Protein AF-A0A447PXS6-F1 (afdb_monomer_lite)

Structure (mmCIF, N/CA/C/O backbone):
data_AF-A0A447PXS6-F1
#
_entry.id   AF-A0A447PXS6-F1
#
loop_
_atom_site.group_PDB
_atom_site.id
_atom_site.type_symbol
_atom_site.label_atom_id
_atom_site.label_alt_id
_atom_site.label_comp_id
_atom_site.label_asym_id
_atom_site.label_entity_id
_atom_site.label_seq_id
_atom_site.pdbx_PDB_ins_code
_atom_site.Cartn_x
_atom_site.Cartn_y
_atom_site.Cartn_z
_atom_site.occupancy
_atom_site.B_iso_or_equiv
_atom_site.auth_seq_id
_atom_site.auth_comp_id
_atom_site.auth_asym_id
_atom_site.auth_atom_id
_atom_site.pdbx_PDB_model_num
ATOM 1 N N . MET A 1 1 ? 16.082 12.259 -19.838 1.00 52.84 1 MET A N 1
ATOM 2 C CA . MET A 1 1 ? 15.681 11.530 -18.610 1.00 52.84 1 MET A CA 1
ATOM 3 C C . MET A 1 1 ? 15.047 10.162 -18.925 1.00 52.84 1 MET A C 1
ATOM 5 O O . MET A 1 1 ? 13.913 9.926 -18.540 1.00 52.84 1 MET A O 1
ATOM 9 N N . LEU A 1 2 ? 15.738 9.233 -19.606 1.00 58.00 2 LEU A N 1
ATOM 10 C CA . LEU A 1 2 ? 15.174 7.890 -19.886 1.00 58.00 2 LEU A CA 1
ATOM 11 C C . LEU A 1 2 ? 16.193 6.727 -19.845 1.00 58.00 2 LEU A C 1
ATOM 13 O O . LEU A 1 2 ? 15.812 5.584 -20.060 1.00 58.00 2 LEU A O 1
ATOM 17 N N . THR A 1 3 ? 17.468 6.963 -19.523 1.00 55.66 3 THR A N 1
ATOM 18 C CA . THR A 1 3 ? 18.533 5.947 -19.669 1.00 55.66 3 THR A CA 1
ATOM 19 C C . THR A 1 3 ? 18.779 5.068 -18.436 1.00 55.66 3 THR A C 1
ATOM 21 O O . THR A 1 3 ? 19.463 4.056 -18.545 1.00 55.66 3 THR A O 1
ATOM 24 N N . TRP A 1 4 ? 18.211 5.400 -17.271 1.00 59.66 4 TRP A N 1
ATOM 25 C CA . TRP A 1 4 ? 18.519 4.709 -16.009 1.00 59.66 4 TRP A CA 1
ATOM 26 C C . TRP A 1 4 ? 17.776 3.381 -15.823 1.00 59.66 4 TRP A C 1
ATOM 28 O O . TRP A 1 4 ? 18.378 2.417 -15.365 1.00 59.66 4 TRP A O 1
ATOM 38 N N . ARG A 1 5 ? 16.501 3.285 -16.230 1.00 60.22 5 ARG A N 1
ATOM 39 C CA . ARG A 1 5 ? 15.690 2.062 -16.044 1.00 60.22 5 ARG A CA 1
ATOM 40 C C . ARG A 1 5 ? 16.266 0.840 -16.761 1.00 60.22 5 ARG A C 1
ATOM 42 O O . ARG A 1 5 ? 16.270 -0.242 -16.197 1.00 6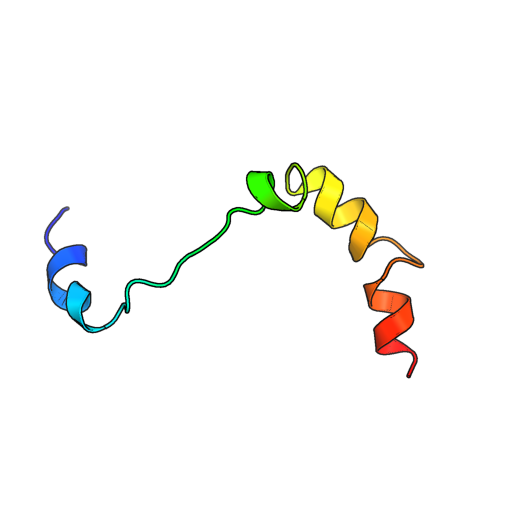0.22 5 ARG A O 1
ATOM 49 N N . LYS A 1 6 ? 16.806 1.022 -17.970 1.00 62.28 6 LYS A N 1
ATOM 50 C CA . LYS A 1 6 ? 17.339 -0.081 -18.785 1.00 62.28 6 LYS A CA 1
ATOM 51 C C . LYS A 1 6 ? 18.637 -0.671 -18.221 1.00 62.28 6 LYS A C 1
ATOM 53 O O . LYS A 1 6 ? 18.918 -1.836 -18.455 1.00 62.28 6 LYS A O 1
ATOM 58 N N . LYS A 1 7 ? 19.429 0.121 -17.487 1.00 66.31 7 LYS A N 1
ATOM 59 C CA . LYS A 1 7 ? 20.734 -0.310 -16.958 1.00 66.31 7 LYS A CA 1
ATOM 60 C C . LYS A 1 7 ? 20.615 -1.292 -15.782 1.00 66.31 7 LYS A C 1
ATOM 62 O O . LYS A 1 7 ? 21.582 -1.976 -15.482 1.00 66.31 7 LYS A O 1
ATOM 67 N N . TYR A 1 8 ? 19.449 -1.365 -15.141 1.00 69.94 8 TYR A N 1
ATOM 68 C CA . TYR A 1 8 ? 19.204 -2.219 -13.974 1.00 69.94 8 TYR A CA 1
ATOM 69 C C . TYR A 1 8 ? 18.084 -3.238 -14.210 1.00 69.94 8 TYR A C 1
ATOM 71 O O . TYR A 1 8 ? 17.594 -3.816 -13.250 1.00 69.94 8 TYR A O 1
ATOM 79 N N . ASP A 1 9 ? 17.676 -3.460 -15.463 1.00 64.50 9 ASP A N 1
ATOM 80 C CA . ASP A 1 9 ? 16.587 -4.389 -15.805 1.00 64.50 9 ASP A CA 1
ATOM 81 C C . ASP A 1 9 ? 16.875 -5.810 -15.281 1.00 64.50 9 ASP A C 1
ATOM 83 O O . ASP A 1 9 ? 16.006 -6.435 -14.681 1.00 64.50 9 ASP A O 1
ATOM 87 N N . ASP A 1 10 ? 18.136 -6.252 -15.359 1.00 75.00 10 ASP A N 1
ATOM 88 C CA . ASP A 1 10 ? 18.595 -7.554 -14.850 1.00 75.00 10 ASP A CA 1
ATOM 89 C C . ASP A 1 10 ? 18.569 -7.674 -13.313 1.00 75.00 10 ASP A C 1
ATOM 91 O O . ASP A 1 10 ? 18.613 -8.779 -12.775 1.00 75.00 10 ASP A O 1
ATOM 95 N N . ALA A 1 11 ? 18.492 -6.555 -12.584 1.00 78.75 11 ALA A N 1
ATOM 96 C CA . ALA A 1 11 ? 18.417 -6.554 -11.122 1.00 78.75 11 ALA A CA 1
ATOM 97 C C . ALA A 1 11 ? 16.979 -6.709 -10.595 1.00 78.75 11 ALA A C 1
ATOM 99 O O . ALA A 1 11 ? 16.792 -6.968 -9.405 1.00 78.75 11 ALA A O 1
ATOM 100 N N . PHE A 1 12 ? 15.965 -6.553 -11.453 1.00 74.81 12 PHE A N 1
ATOM 101 C CA . PHE A 1 12 ? 14.558 -6.629 -11.066 1.00 74.81 12 PHE A CA 1
ATOM 102 C C . PHE A 1 12 ? 13.897 -7.855 -11.704 1.00 74.81 12 PHE A C 1
ATOM 104 O O . PHE A 1 12 ? 13.411 -7.781 -12.836 1.00 74.81 12 PHE A O 1
ATOM 111 N N . PRO A 1 13 ? 13.837 -8.999 -10.996 1.00 77.62 13 PRO A N 1
ATOM 112 C CA . PRO A 1 13 ? 13.129 -10.163 -11.505 1.00 77.62 13 PRO A CA 1
ATOM 113 C C . PRO A 1 13 ? 11.659 -9.814 -11.760 1.00 77.62 13 PRO A C 1
ATOM 115 O O . PRO A 1 13 ? 11.022 -9.092 -10.988 1.00 77.62 13 PRO A O 1
ATOM 118 N N . LYS A 1 14 ? 11.101 -10.353 -12.848 1.00 75.81 14 LYS A N 1
ATOM 119 C CA . LYS A 1 14 ? 9.689 -10.172 -13.203 1.00 75.81 14 LYS A CA 1
ATOM 120 C C . LYS A 1 14 ? 8.810 -10.965 -12.239 1.00 75.81 14 LYS A C 1
ATOM 122 O O . LYS A 1 14 ? 8.469 -12.117 -12.4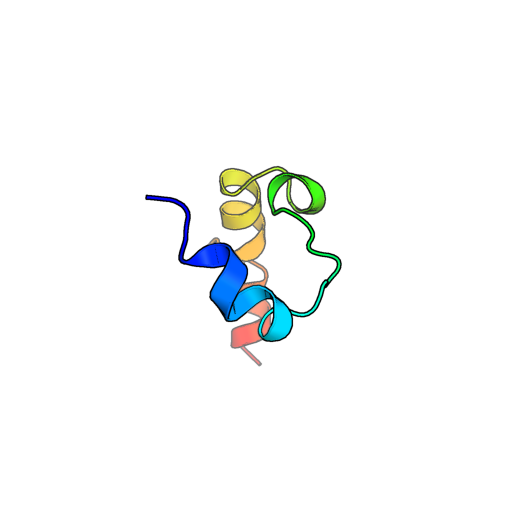92 1.00 75.81 14 LYS A O 1
ATOM 127 N N . LEU A 1 15 ? 8.468 -10.344 -11.118 1.00 80.94 15 LEU A N 1
ATOM 128 C CA . LEU A 1 15 ? 7.540 -10.888 -10.136 1.00 80.94 15 LEU A CA 1
ATOM 129 C C . LEU A 1 15 ? 6.108 -10.498 -10.504 1.00 80.94 15 LEU A C 1
ATOM 131 O O . LEU A 1 15 ? 5.852 -9.399 -11.000 1.00 80.94 15 LEU A O 1
ATOM 135 N N . LYS A 1 16 ? 5.159 -11.401 -10.241 1.00 78.12 16 LYS A N 1
ATOM 136 C CA . LYS A 1 16 ? 3.734 -11.087 -10.338 1.00 78.12 16 LYS A CA 1
ATOM 137 C C . LYS A 1 16 ? 3.359 -10.211 -9.145 1.00 78.12 16 LYS A C 1
ATOM 139 O O . LYS A 1 16 ? 3.104 -10.713 -8.054 1.00 78.12 16 LYS A O 1
ATOM 144 N N . LEU A 1 17 ? 3.390 -8.903 -9.360 1.00 81.00 17 LEU A N 1
ATOM 145 C CA . LEU A 1 17 ? 2.951 -7.915 -8.385 1.00 81.00 17 LEU A CA 1
ATOM 146 C C . LEU A 1 17 ? 1.432 -7.776 -8.471 1.00 81.00 17 LEU A C 1
ATOM 148 O O . LEU A 1 17 ? 0.861 -7.827 -9.558 1.00 81.00 17 LEU A O 1
ATOM 152 N N . PHE A 1 18 ? 0.797 -7.603 -7.323 1.00 84.94 18 PHE A N 1
ATOM 153 C CA . PHE A 1 18 ? -0.597 -7.197 -7.221 1.00 84.94 18 PHE A CA 1
ATOM 154 C C . PHE A 1 18 ? -0.641 -5.792 -6.636 1.00 84.94 18 PHE A C 1
ATOM 156 O O . PHE A 1 18 ? 0.217 -5.412 -5.832 1.00 84.94 18 PHE A O 1
ATOM 163 N N . THR A 1 19 ? -1.622 -5.006 -7.053 1.00 84.19 19 THR A N 1
ATOM 164 C CA . THR A 1 19 ? -1.817 -3.661 -6.517 1.00 84.19 19 THR A CA 1
ATOM 165 C C . THR A 1 19 ? -2.741 -3.686 -5.300 1.00 84.19 19 THR A C 1
ATOM 167 O O . THR A 1 19 ? -3.546 -4.597 -5.104 1.00 84.19 19 THR A O 1
ATOM 170 N N . ILE A 1 20 ? -2.622 -2.667 -4.449 1.00 79.75 20 ILE A N 1
ATOM 171 C CA . ILE A 1 20 ? -3.478 -2.518 -3.262 1.00 79.75 20 ILE A CA 1
ATOM 172 C C . ILE A 1 20 ? -4.936 -2.276 -3.649 1.00 79.75 20 ILE A C 1
ATOM 174 O O . ILE A 1 20 ? -5.837 -2.729 -2.948 1.00 7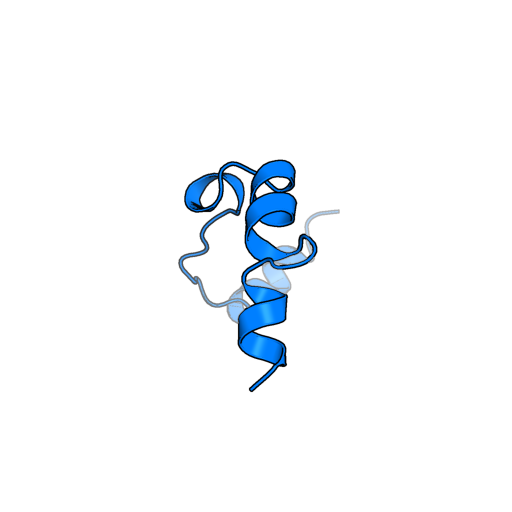9.75 20 ILE A O 1
ATOM 178 N N . ASP A 1 21 ? -5.180 -1.620 -4.780 1.00 77.06 21 ASP A N 1
ATOM 179 C CA . ASP A 1 21 ? -6.524 -1.483 -5.332 1.00 77.06 21 ASP A CA 1
ATOM 180 C C . ASP A 1 21 ? -7.131 -2.837 -5.714 1.00 77.06 21 ASP A C 1
ATOM 182 O O . ASP A 1 21 ? -8.274 -3.102 -5.350 1.00 77.06 21 ASP A O 1
ATOM 186 N N . GLU A 1 22 ? -6.363 -3.729 -6.348 1.00 79.62 22 GLU A N 1
ATOM 187 C CA . GLU A 1 22 ? -6.849 -5.059 -6.748 1.00 79.62 22 GLU A CA 1
ATOM 188 C C . GLU A 1 22 ? -7.183 -5.969 -5.561 1.00 79.62 22 GLU A C 1
ATOM 190 O O . GLU A 1 22 ? -8.146 -6.731 -5.627 1.00 79.62 22 GLU A O 1
ATOM 195 N N . VAL A 1 23 ? -6.393 -5.917 -4.485 1.00 82.81 23 VAL A N 1
ATOM 196 C CA . VAL A 1 23 ? -6.534 -6.865 -3.364 1.00 82.81 23 VAL A CA 1
ATOM 197 C C . VAL A 1 23 ? -7.353 -6.294 -2.209 1.00 82.81 23 VAL A C 1
ATOM 199 O O . VAL A 1 23 ? -8.090 -7.029 -1.557 1.00 82.81 23 VAL A O 1
ATOM 202 N N . PHE A 1 24 ? -7.255 -4.990 -1.957 1.00 78.00 24 PHE A N 1
ATOM 203 C CA . PHE A 1 24 ? -7.827 -4.358 -0.766 1.00 78.00 24 PHE A CA 1
ATOM 204 C C . PHE A 1 24 ? -8.828 -3.240 -1.082 1.00 78.00 24 PHE A C 1
ATOM 206 O O . PHE A 1 24 ? -9.418 -2.679 -0.160 1.00 78.00 24 PHE A O 1
ATOM 213 N N . GLY A 1 25 ? -9.068 -2.920 -2.360 1.00 81.19 25 GLY A N 1
ATOM 214 C CA . GLY A 1 25 ? -10.000 -1.858 -2.754 1.00 81.19 25 GLY A CA 1
ATOM 215 C C . GLY A 1 25 ? -9.502 -0.453 -2.401 1.00 81.19 25 GLY A C 1
ATOM 216 O O . GLY A 1 25 ? -10.310 0.435 -2.126 1.00 81.19 25 GLY A O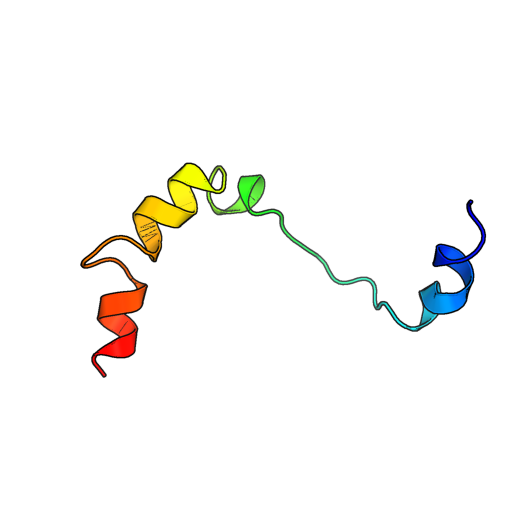 1
ATOM 217 N N . GLY A 1 26 ? -8.178 -0.278 -2.362 1.00 84.94 26 GLY A N 1
ATOM 218 C CA . GLY A 1 26 ? -7.509 1.003 -2.157 1.00 84.94 26 GLY A CA 1
ATOM 219 C C . GLY A 1 26 ? -7.029 1.236 -0.722 1.00 84.94 26 GLY A C 1
ATOM 220 O O . GLY A 1 26 ? -7.479 0.614 0.244 1.00 84.94 26 GLY A O 1
ATOM 221 N N . TRP A 1 27 ? -6.096 2.179 -0.572 1.00 81.44 27 TRP A N 1
ATOM 222 C CA . TRP A 1 27 ? -5.424 2.466 0.702 1.00 81.44 27 TRP A CA 1
ATOM 223 C C . TRP A 1 27 ? -6.374 2.867 1.833 1.00 81.44 27 TRP A C 1
ATOM 225 O O . TRP A 1 27 ? -6.156 2.471 2.973 1.00 81.44 27 TRP A O 1
ATOM 235 N N . ALA A 1 28 ? -7.447 3.607 1.537 1.00 82.56 28 ALA A N 1
ATOM 236 C CA . ALA A 1 28 ? -8.413 4.020 2.556 1.00 82.56 28 ALA A CA 1
ATOM 237 C C . ALA A 1 28 ? -9.104 2.816 3.222 1.00 82.56 28 ALA A C 1
ATOM 239 O O . ALA A 1 28 ? -9.322 2.815 4.435 1.00 82.56 28 ALA A O 1
ATOM 240 N N . LYS A 1 29 ? -9.412 1.778 2.436 1.00 79.50 29 LYS A N 1
ATOM 241 C CA . LYS A 1 29 ? -10.028 0.544 2.923 1.00 79.50 29 LYS A CA 1
ATOM 242 C C . LYS A 1 29 ? -9.006 -0.348 3.629 1.00 79.50 29 LYS A C 1
ATOM 244 O O . LYS A 1 29 ? -9.244 -0.750 4.765 1.00 79.50 29 LYS A O 1
ATOM 249 N N . ALA A 1 30 ? -7.831 -0.539 3.024 1.00 82.56 30 ALA A N 1
ATOM 250 C CA . ALA A 1 30 ? -6.729 -1.294 3.626 1.00 82.56 30 ALA A CA 1
ATOM 251 C C . ALA A 1 30 ? -6.314 -0.739 5.005 1.00 82.56 30 ALA A C 1
ATOM 253 O O . ALA A 1 30 ? -6.117 -1.502 5.950 1.00 82.56 30 ALA A O 1
ATOM 254 N N . GLN A 1 31 ? -6.230 0.591 5.142 1.00 77.75 31 GLN A N 1
ATOM 255 C CA . GLN A 1 31 ? -5.868 1.259 6.395 1.00 77.75 31 GLN A CA 1
ATOM 256 C C . GLN A 1 31 ? -6.885 0.976 7.507 1.00 77.75 31 GLN A C 1
ATOM 258 O O . GLN A 1 31 ? -6.505 0.661 8.634 1.00 77.75 31 GLN A O 1
ATOM 263 N N . LYS A 1 32 ? -8.180 1.077 7.192 1.00 78.00 32 LYS A N 1
ATOM 264 C CA . LYS A 1 32 ? -9.262 0.864 8.156 1.00 78.00 32 LYS A CA 1
ATOM 265 C C . LYS A 1 32 ? -9.336 -0.591 8.621 1.00 78.00 32 LYS A C 1
ATOM 267 O O . LYS A 1 32 ? -9.487 -0.829 9.815 1.00 78.00 32 LYS A O 1
ATOM 272 N N . ASP A 1 33 ? -9.218 -1.538 7.697 1.00 74.31 33 ASP A N 1
ATOM 273 C CA . ASP A 1 33 ? -9.455 -2.953 7.994 1.00 74.31 33 ASP A CA 1
ATOM 274 C C . ASP A 1 33 ? -8.246 -3.615 8.687 1.00 74.31 33 ASP A C 1
ATOM 276 O O . ASP A 1 33 ? -8.419 -4.480 9.549 1.00 74.31 33 ASP A O 1
ATOM 280 N N . HIS A 1 34 ? -7.019 -3.179 8.374 1.00 74.19 34 HIS A N 1
ATOM 281 C CA . HIS A 1 34 ? -5.800 -3.811 8.894 1.00 74.19 34 HIS A CA 1
ATOM 282 C C . HIS A 1 34 ? -5.086 -3.026 10.001 1.00 74.19 34 HIS A C 1
ATOM 284 O O . HIS A 1 34 ? -4.479 -3.650 10.875 1.00 74.19 34 HIS A O 1
ATOM 290 N N . PHE A 1 35 ? -5.177 -1.690 10.004 1.00 72.94 35 PHE A N 1
ATOM 291 C CA . PHE A 1 35 ? -4.343 -0.818 10.847 1.00 72.94 35 PHE A CA 1
ATOM 292 C C . PHE A 1 35 ? -5.124 0.066 11.834 1.00 72.94 35 PHE A C 1
ATOM 294 O O . PHE A 1 35 ? -4.509 0.814 12.592 1.00 72.94 35 PHE A O 1
ATOM 301 N N . ALA A 1 36 ? -6.460 0.009 11.858 1.00 74.19 36 ALA A N 1
ATOM 302 C CA . ALA A 1 36 ? -7.246 0.686 12.892 1.00 74.19 36 ALA A CA 1
ATOM 303 C C . ALA A 1 36 ? -7.057 0.030 14.278 1.00 74.19 36 ALA A C 1
ATOM 305 O O . ALA A 1 36 ? -6.648 -1.126 14.379 1.00 74.19 36 ALA A O 1
ATOM 306 N N . ASN A 1 37 ? -7.388 0.751 15.359 1.00 62.16 37 ASN A N 1
ATOM 307 C CA . ASN A 1 37 ? -7.344 0.211 16.726 1.00 62.16 37 ASN A CA 1
ATOM 308 C C . ASN A 1 37 ? -8.251 -1.026 16.858 1.00 62.16 37 ASN A C 1
ATOM 310 O O . ASN A 1 37 ? -9.450 -0.944 16.598 1.00 62.16 37 ASN A O 1
ATOM 314 N N . GLY A 1 38 ? -7.674 -2.161 17.270 1.00 67.00 38 GLY A N 1
ATOM 315 C CA . GLY A 1 38 ? -8.344 -3.472 17.289 1.00 67.00 38 GLY A CA 1
ATOM 316 C C . GLY A 1 38 ? -8.354 -4.214 15.942 1.00 67.00 38 GLY A C 1
ATOM 317 O O . GLY A 1 38 ? -8.977 -5.271 15.825 1.00 67.00 38 GLY A O 1
ATOM 318 N N . GLY A 1 39 ? -7.674 -3.674 14.929 1.00 66.44 39 GLY A N 1
ATOM 319 C CA . GLY A 1 39 ? -7.496 -4.285 13.615 1.00 66.44 39 GLY A CA 1
ATOM 320 C C . GLY A 1 39 ? -6.588 -5.514 13.641 1.00 66.44 39 GLY A C 1
ATOM 321 O O . GLY A 1 39 ? -6.082 -5.937 14.683 1.00 66.44 39 GLY A O 1
ATOM 322 N N . THR A 1 40 ? -6.364 -6.103 12.466 1.00 68.06 40 THR A N 1
ATOM 323 C CA . THR A 1 40 ? -5.606 -7.360 12.346 1.00 68.06 40 THR A CA 1
ATOM 324 C C . THR A 1 40 ? -4.178 -7.238 12.881 1.00 68.06 40 THR A C 1
ATOM 326 O O . THR A 1 40 ? -3.667 -8.193 13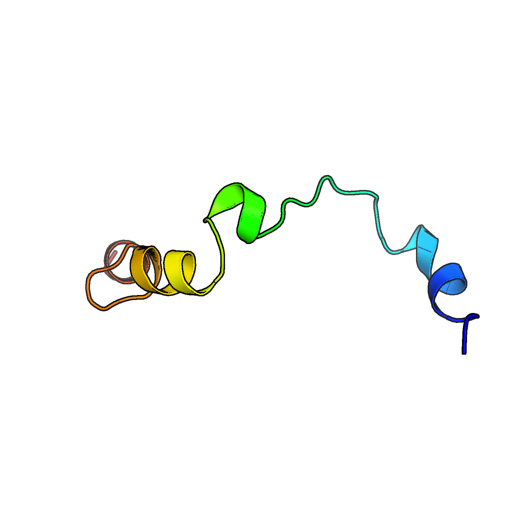.461 1.00 68.06 40 THR A O 1
ATOM 329 N N . PHE A 1 41 ? -3.551 -6.064 12.745 1.00 69.31 41 PHE A N 1
ATOM 330 C CA . PHE A 1 41 ? -2.215 -5.812 13.287 1.00 69.31 41 PHE A CA 1
ATOM 331 C C . PHE A 1 41 ? -2.170 -5.953 14.819 1.00 69.31 41 PHE A C 1
ATOM 333 O O . PHE A 1 41 ? -1.311 -6.656 15.343 1.00 69.31 41 PHE A O 1
ATOM 340 N N . ASP A 1 42 ? -3.147 -5.388 15.535 1.00 63.50 42 ASP A N 1
ATOM 341 C CA . ASP A 1 42 ? -3.221 -5.446 17.004 1.00 63.50 42 ASP A CA 1
ATOM 342 C C . ASP A 1 42 ? -3.422 -6.886 17.523 1.00 63.50 42 ASP A C 1
ATOM 344 O O . ASP A 1 42 ? -2.891 -7.257 18.569 1.00 63.50 42 ASP A O 1
ATOM 348 N N . GLN A 1 43 ? -4.127 -7.733 16.762 1.00 66.31 43 GLN A N 1
ATOM 349 C CA . GLN A 1 43 ? -4.333 -9.151 17.097 1.00 66.31 43 GLN A CA 1
ATOM 350 C C . GLN A 1 43 ? -3.075 -10.011 16.904 1.00 66.31 43 GLN A C 1
ATOM 352 O O . GLN A 1 43 ? -2.891 -10.995 17.621 1.00 66.31 43 GLN A O 1
ATOM 357 N N . ILE A 1 44 ? -2.211 -9.658 15.947 1.00 73.31 44 ILE A N 1
ATOM 358 C CA . ILE A 1 44 ? -0.962 -10.385 15.670 1.00 73.31 44 ILE A CA 1
ATOM 359 C C . ILE A 1 44 ? 0.152 -9.919 16.616 1.00 73.31 44 ILE A C 1
ATOM 361 O O . ILE A 1 44 ? 0.911 -10.749 17.109 1.00 73.31 44 ILE A O 1
ATOM 365 N N . SER A 1 45 ? 0.233 -8.618 16.913 1.00 68.69 45 SER A N 1
ATOM 366 C CA . SER A 1 45 ? 1.281 -8.037 17.767 1.00 68.69 45 SER A CA 1
ATOM 367 C C . SER A 1 45 ? 1.138 -8.347 19.260 1.00 68.69 45 SER A C 1
ATOM 369 O O . SER A 1 45 ? 2.092 -8.147 20.005 1.00 68.69 45 SER A O 1
ATOM 371 N N . LYS A 1 46 ? -0.031 -8.815 19.713 1.00 60.94 46 LYS A N 1
ATOM 372 C CA . LYS A 1 46 ? -0.281 -9.203 21.114 1.00 60.94 46 LYS A CA 1
ATOM 373 C C . LYS A 1 46 ? 0.115 -10.649 21.456 1.00 60.94 46 LYS A C 1
ATOM 375 O O . LYS A 1 46 ? -0.135 -11.068 22.584 1.00 60.94 46 LYS A O 1
ATOM 380 N N . ARG A 1 47 ? 0.669 -11.414 20.507 1.00 55.97 47 ARG A N 1
ATOM 381 C CA . ARG A 1 47 ? 1.177 -12.776 20.747 1.00 55.97 47 ARG A CA 1
ATOM 382 C C . ARG A 1 47 ? 2.606 -12.795 21.265 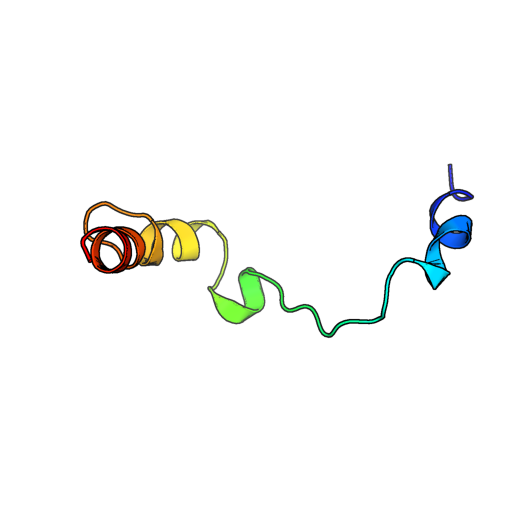1.00 55.97 47 ARG A C 1
ATOM 384 O O . ARG A 1 47 ? 3.409 -11.961 20.799 1.00 55.97 47 ARG A O 1
#

Radius of gyration: 17.25 Å; chains: 1; bounding box: 31×24×41 Å

Organism: Salmonella enterica I (NCBI:txid59201)

pLDDT: mean 72.41, std 8.75, range [52.84, 84.94]

Foldseek 3Di:
DPPPCVVCVVVDPPDDDDDCCRPQVDDVRVCCQAPPDVHPVVVVVVD

Secondary structure (DSSP, 8-state):
--SHHHHTGGGS-------HHHHHSSHHHHHHHHHSTTSHHHHHHT-

Sequence (47 aa):
MLTWRKKYDDAFPKLKLFTIDEVFGGWAKAQKDHFANGGTFDQISKR